Protein AF-A0A9P8F525-F1 (afdb_monomer)

Secondary structure (DSSP, 8-state):
-----------------------TT-EEEEEEEEE-S---EEEEEEEEE-SSSTT-EEEEEEEEEE---EEEEEEEEEETTEEEEEEPPHHHHHHHHTS-SS------S---------S--SB---EEEEEES-SSSS----B--HHHHHHHHHHHHHHHHHHHBTT--EEEE-

Mean predicted aligned error: 14.47 Å

Radius of gyration: 26.01 Å; Cα contacts (8 Å, |Δi|>4): 258; chains: 1; bounding box: 67×65×63 Å

Foldseek 3Di:
DDDDDDDDDDDDPPPPDPPPPFDPPKDKDKDKDWDQDWDKDKDWDWDADQPPHGSPDTWIKIKIKTRWIFTFMKMWICGPQKTKIATEFPVVRCVVVVPDPPDDPPPDDDDDPDDPPPDRQRTDDMFMWMWIDDPPDPDDTDTCPPVVRVVVVVVVSVCRCVAHYPVHIDIDRD

Organism: Aureobasidium melanogenum (NCBI:txid46634)

InterPro domains:
  IPR027532 Mitochondrial distribution and morphology protein 12 [PF26544] (8-170)
  IPR027532 Mitochondrial distribution and morphology protein 12 [PTHR28204] (10-174)
  IPR031468 Synaptotagmin-like mitochondrial-lipid-binding domain [PS51847] (1-174)

Nearest PDB structures (foldseek):
  5yk7-assembly1_B  TM=7.274E-01  e=2.287E-07  Saccharomyces cerevisiae S288C
  5vkz-assembly2_B  TM=6.384E-01  e=4.807E-08  Saccharomyces cerevisiae
  5yk7-assembly1_D  TM=7.206E-01  e=5.898E-07  Saccharomyces cerevisiae S288C
  5gyk-assembly3_F  TM=6.455E-01  e=1.172E-07  Saccharomyces cerevisiae S288C
  5gyd-assembly2_C  TM=6.544E-01  e=2.287E-07  Saccharomyces cerevisiae S288C

pLDDT: mean 72.96, std 19.68, range [35.41, 95.0]

Solvent-accessible surface area (backbone atoms only — not comparable to full-atom values): 10789 Å² total; per-residue (Å²): 133,80,89,82,82,91,81,85,86,78,90,72,85,75,77,75,70,80,79,69,79,79,55,96,80,50,45,75,46,79,48,79,47,76,44,84,57,83,56,70,48,78,47,80,49,67,50,67,39,71,64,99,44,82,67,56,43,72,43,55,32,39,36,43,38,30,59,45,24,35,53,46,35,35,40,42,34,37,46,96,66,29,40,36,38,28,29,47,40,59,71,58,36,41,68,74,66,57,69,73,79,70,71,90,72,85,77,81,76,83,92,74,101,73,75,78,82,75,64,74,52,52,63,74,41,75,44,61,47,40,46,31,62,70,90,79,79,86,61,81,62,55,65,62,54,59,70,58,37,51,49,50,51,54,48,53,57,47,47,49,46,65,50,37,23,58,95,31,56,46,75,44,86,108

Structure (mmCIF, N/CA/C/O backbone):
data_AF-A0A9P8F525-F1
#
_entry.id   AF-A0A9P8F525-F1
#
loop_
_atom_site.group_PDB
_atom_site.id
_atom_site.type_symbol
_atom_site.label_atom_id
_atom_site.label_alt_id
_atom_site.label_comp_id
_atom_site.label_asym_id
_atom_site.label_entity_id
_atom_site.label_seq_id
_atom_site.pdbx_PDB_ins_code
_atom_site.Cartn_x
_atom_site.Cartn_y
_atom_site.Cartn_z
_atom_site.occupancy
_atom_site.B_iso_or_equiv
_atom_site.auth_seq_id
_atom_site.auth_comp_id
_atom_site.auth_asym_id
_atom_site.auth_atom_id
_atom_site.pdbx_PDB_model_num
ATOM 1 N N . SER A 1 1 ? 47.633 54.218 -15.642 1.00 39.34 1 SER A N 1
ATOM 2 C CA . SER A 1 1 ? 46.731 53.318 -16.374 1.00 39.34 1 SER A CA 1
ATOM 3 C C . SER A 1 1 ? 46.869 51.912 -15.832 1.00 39.34 1 SER A C 1
ATOM 5 O O . SER A 1 1 ? 47.982 51.417 -15.855 1.00 39.34 1 SER A O 1
ATOM 7 N N . LEU A 1 2 ? 45.756 51.395 -15.288 1.00 38.62 2 LEU A N 1
ATOM 8 C CA . LEU A 1 2 ? 45.288 49.996 -15.198 1.00 38.62 2 LEU A CA 1
ATOM 9 C C . LEU A 1 2 ? 46.317 48.883 -14.890 1.00 38.62 2 LEU A C 1
ATOM 11 O O . L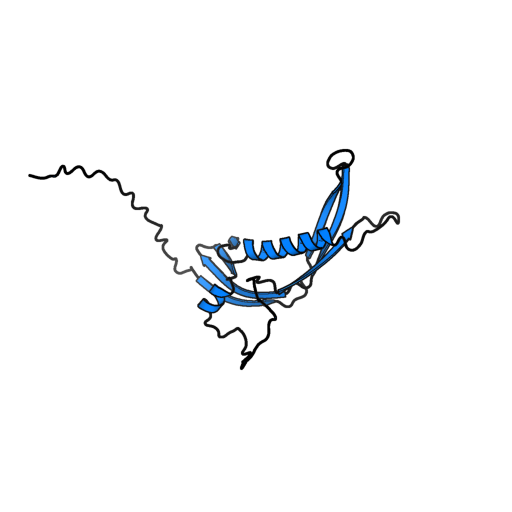EU A 1 2 ? 47.261 48.710 -15.644 1.00 38.62 2 LEU A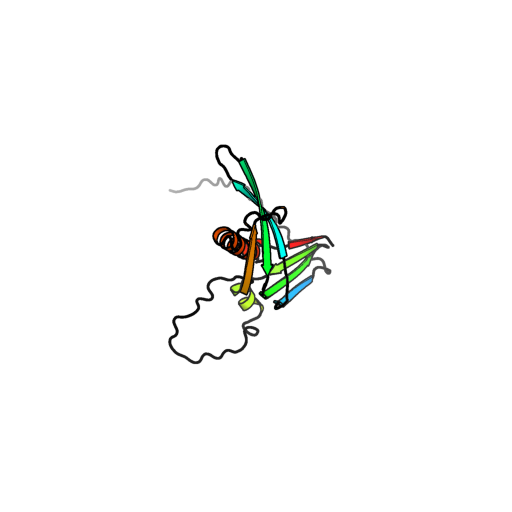 O 1
ATOM 15 N N . HIS A 1 3 ? 46.164 48.188 -13.745 1.00 35.41 3 HIS A N 1
ATOM 16 C CA . HIS A 1 3 ? 45.607 46.809 -13.613 1.00 35.41 3 HIS A CA 1
ATOM 17 C C . HIS A 1 3 ? 46.543 45.733 -14.222 1.00 35.41 3 HIS A C 1
ATOM 19 O O . HIS A 1 3 ? 46.998 45.902 -15.337 1.00 35.41 3 HIS A O 1
ATOM 25 N N . HIS A 1 4 ? 46.888 44.596 -13.619 1.00 40.81 4 HIS A N 1
ATOM 26 C CA . HIS A 1 4 ? 46.211 43.726 -12.660 1.00 40.81 4 HIS A CA 1
ATOM 27 C C . HIS A 1 4 ? 47.271 42.910 -11.894 1.00 40.81 4 HIS A C 1
ATOM 29 O O . HIS A 1 4 ? 48.381 42.694 -12.375 1.00 40.81 4 HIS A O 1
ATOM 35 N N . VAL A 1 5 ? 46.891 42.477 -10.698 1.00 41.09 5 VAL A N 1
ATOM 36 C CA . VAL A 1 5 ? 47.591 41.515 -9.849 1.00 41.09 5 VAL A CA 1
ATOM 37 C C . VAL A 1 5 ? 47.043 40.140 -10.224 1.00 41.09 5 VAL A C 1
ATOM 39 O O . VAL A 1 5 ? 45.843 39.940 -10.067 1.00 41.09 5 VAL A O 1
ATOM 42 N N . ASP A 1 6 ? 47.872 39.209 -10.691 1.00 36.38 6 ASP A N 1
ATOM 43 C CA . ASP A 1 6 ? 47.461 37.806 -10.813 1.00 36.38 6 ASP A CA 1
ATOM 44 C C . ASP A 1 6 ? 47.833 37.068 -9.526 1.00 36.38 6 ASP A C 1
ATOM 46 O O . ASP A 1 6 ? 48.959 36.616 -9.311 1.00 36.38 6 ASP A O 1
ATOM 50 N N . HIS A 1 7 ? 46.849 37.016 -8.635 1.00 41.62 7 HIS A N 1
ATOM 51 C CA . HIS A 1 7 ? 46.745 36.039 -7.568 1.00 41.62 7 HIS A CA 1
ATOM 52 C C . HIS A 1 7 ? 45.537 35.178 -7.927 1.00 41.62 7 HIS A C 1
ATOM 54 O O . HIS A 1 7 ? 44.413 35.652 -7.799 1.00 41.62 7 HIS A O 1
ATOM 60 N N . ASP A 1 8 ? 45.759 33.941 -8.366 1.00 37.38 8 ASP A N 1
ATOM 61 C CA . ASP A 1 8 ? 44.681 32.959 -8.443 1.00 37.38 8 ASP A CA 1
ATOM 62 C C . ASP A 1 8 ? 45.038 31.754 -7.576 1.00 37.38 8 ASP A C 1
ATOM 64 O O . ASP A 1 8 ? 45.847 30.887 -7.913 1.00 37.38 8 ASP A O 1
ATOM 68 N N . SER A 1 9 ? 44.462 31.793 -6.381 1.00 40.78 9 SER A N 1
ATO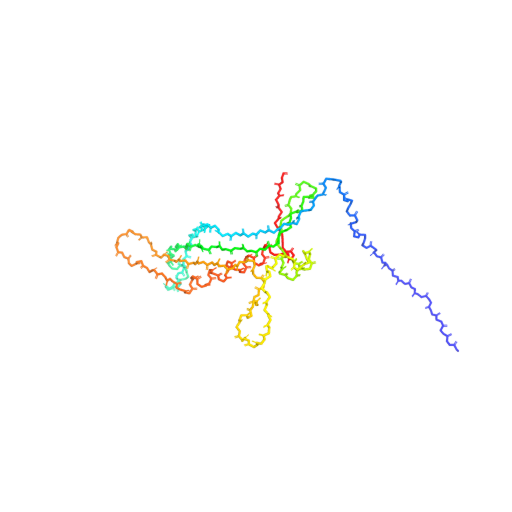M 69 C CA . SER A 1 9 ? 44.222 30.640 -5.539 1.00 40.78 9 SER A CA 1
ATOM 70 C C . SER A 1 9 ? 42.872 30.073 -5.959 1.00 40.78 9 SER A C 1
ATOM 72 O O . SER A 1 9 ? 41.882 30.762 -5.743 1.00 40.78 9 SER A O 1
ATOM 74 N N . ASN A 1 10 ? 42.782 28.818 -6.405 1.00 36.56 10 ASN A N 1
ATOM 75 C CA . ASN A 1 10 ? 41.746 27.958 -5.835 1.00 36.56 10 ASN A CA 1
ATOM 76 C C . ASN A 1 10 ? 41.947 26.469 -6.102 1.00 36.56 10 ASN A C 1
ATOM 78 O O . ASN A 1 10 ? 42.031 26.003 -7.237 1.00 36.56 10 ASN A O 1
ATOM 82 N N . ALA A 1 11 ? 41.913 25.723 -5.004 1.00 44.94 11 ALA A N 1
ATOM 83 C CA . ALA A 1 11 ? 41.615 24.311 -4.995 1.00 44.94 11 ALA A CA 1
ATOM 84 C C . ALA A 1 11 ? 40.224 24.082 -5.598 1.00 44.94 11 ALA A C 1
ATOM 86 O O . ALA A 1 11 ? 39.232 24.652 -5.150 1.00 44.94 11 ALA A O 1
ATOM 87 N N . SER A 1 12 ? 40.141 23.193 -6.577 1.00 37.47 12 SER A N 1
ATOM 88 C CA . SER A 1 12 ? 38.891 22.537 -6.937 1.00 37.47 12 SER A CA 1
ATOM 89 C C . SER A 1 12 ? 39.120 21.039 -6.807 1.00 37.47 12 SER A C 1
ATOM 91 O O . SER A 1 12 ? 39.656 20.372 -7.687 1.00 37.47 12 SER A O 1
ATOM 93 N N . HIS A 1 13 ? 38.742 20.529 -5.633 1.00 37.47 13 HIS A N 1
ATOM 94 C CA . HIS A 1 13 ? 38.368 19.137 -5.445 1.00 37.47 13 HIS A CA 1
ATOM 95 C C . HIS A 1 13 ? 37.324 18.798 -6.514 1.00 37.47 13 HIS A C 1
ATOM 97 O O . HIS A 1 13 ? 36.143 19.105 -6.361 1.00 37.47 13 HIS A O 1
ATOM 103 N N . HIS A 1 14 ? 37.759 18.176 -7.605 1.00 39.28 14 HIS A N 1
ATOM 104 C CA . HIS A 1 14 ? 36.856 17.406 -8.436 1.00 39.28 14 HIS A CA 1
ATOM 105 C C . HIS A 1 14 ? 36.401 16.223 -7.587 1.00 39.28 14 HIS A C 1
ATOM 107 O O . HIS A 1 14 ? 37.133 15.253 -7.398 1.00 39.28 14 HIS A O 1
ATOM 113 N N . GLY A 1 15 ? 35.200 16.346 -7.021 1.00 37.53 15 GLY A N 1
ATOM 114 C CA . GLY A 1 15 ? 34.420 15.194 -6.611 1.00 37.53 15 GLY A CA 1
ATOM 115 C C . GLY A 1 15 ? 34.212 14.341 -7.852 1.00 37.53 15 GLY A C 1
ATOM 116 O O . GLY A 1 15 ? 33.336 14.630 -8.663 1.00 37.53 15 GLY A O 1
ATOM 117 N N . ALA A 1 16 ? 35.076 13.344 -8.024 1.00 38.44 16 ALA A N 1
ATOM 118 C CA . ALA A 1 16 ? 34.799 12.199 -8.860 1.00 38.44 16 ALA A CA 1
ATOM 119 C C . ALA A 1 16 ? 33.553 11.551 -8.255 1.00 38.44 16 ALA A C 1
ATOM 121 O O . ALA A 1 16 ? 33.634 10.838 -7.256 1.00 38.44 16 ALA A O 1
ATOM 122 N N . GLY A 1 17 ? 32.385 11.908 -8.790 1.00 41.72 17 GLY A N 1
ATOM 123 C CA . GLY A 1 17 ? 31.217 11.064 -8.639 1.00 41.72 17 GLY A CA 1
ATOM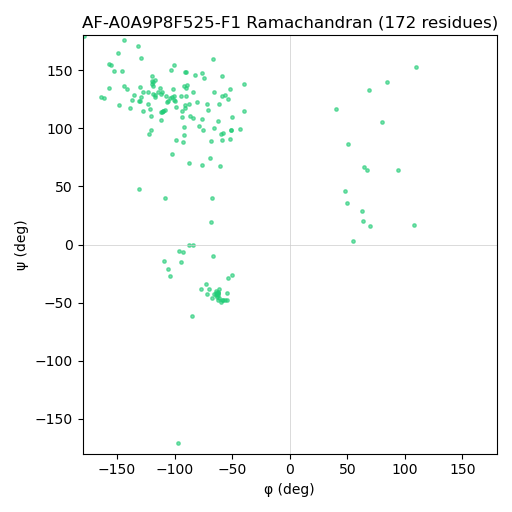 124 C C . GLY A 1 17 ? 31.631 9.692 -9.140 1.00 41.72 17 GLY A C 1
ATOM 125 O O . GLY A 1 17 ? 32.191 9.598 -10.230 1.00 41.72 17 GLY A O 1
ATOM 126 N N . ASP A 1 18 ? 31.447 8.678 -8.300 1.00 44.50 18 ASP A N 1
ATOM 127 C CA . ASP A 1 18 ? 31.579 7.274 -8.661 1.00 44.50 18 ASP A CA 1
ATOM 128 C C . ASP A 1 18 ? 30.902 7.050 -10.022 1.00 44.50 18 ASP A C 1
ATOM 130 O O . ASP A 1 18 ? 29.680 6.911 -10.117 1.00 44.50 18 ASP A O 1
ATOM 134 N N . GLU A 1 19 ? 31.691 7.004 -11.095 1.00 52.12 19 GLU A N 1
ATOM 135 C CA . GLU A 1 19 ? 31.318 6.316 -12.325 1.00 52.12 19 GLU A CA 1
ATOM 136 C C . GLU A 1 19 ? 31.336 4.830 -11.978 1.00 52.12 19 GLU A C 1
ATOM 138 O O . GLU A 1 19 ? 32.280 4.090 -12.245 1.00 52.12 19 GLU A O 1
ATOM 143 N N . GLN A 1 20 ? 30.302 4.433 -11.242 1.00 59.75 20 GLN A N 1
ATOM 144 C CA . GLN A 1 20 ? 30.116 3.102 -10.719 1.00 59.75 20 GLN A CA 1
ATOM 145 C C . GLN A 1 20 ? 30.007 2.156 -11.913 1.00 59.75 20 GLN A C 1
ATOM 147 O O . GLN A 1 20 ? 28.998 2.166 -12.619 1.00 59.75 20 GLN A O 1
ATOM 152 N N . GLU A 1 21 ? 31.067 1.379 -12.157 1.00 61.22 21 GLU A N 1
ATOM 153 C CA . GLU A 1 21 ? 31.132 0.398 -13.241 1.00 61.22 21 GLU A CA 1
ATOM 154 C C . GLU A 1 21 ? 29.877 -0.482 -13.196 1.00 61.22 21 GLU A C 1
ATOM 156 O O . GLU A 1 21 ? 29.674 -1.259 -12.258 1.00 61.22 21 GLU A O 1
ATOM 161 N N . ARG A 1 22 ? 29.000 -0.302 -14.192 1.00 65.69 22 ARG A N 1
ATOM 162 C CA . ARG A 1 22 ? 27.800 -1.121 -14.374 1.00 65.69 22 ARG A CA 1
ATOM 163 C C . ARG A 1 22 ? 28.255 -2.550 -14.598 1.00 65.69 22 ARG A C 1
ATOM 165 O O . ARG A 1 22 ? 29.013 -2.819 -15.533 1.00 65.69 22 ARG A O 1
ATOM 172 N N . SER A 1 23 ? 27.814 -3.454 -13.736 1.00 77.06 23 SER A N 1
ATOM 173 C CA . SER A 1 23 ? 28.138 -4.860 -13.907 1.00 77.06 23 SER A CA 1
ATOM 174 C C . SER A 1 23 ? 27.259 -5.438 -15.029 1.00 77.06 23 SER A C 1
ATOM 176 O O . SER A 1 23 ? 26.120 -5.005 -15.205 1.00 77.06 23 SER A O 1
ATOM 178 N N . PRO A 1 24 ? 27.742 -6.416 -15.814 1.00 77.44 24 PRO A N 1
ATOM 179 C CA . PRO A 1 24 ? 26.931 -7.046 -16.859 1.00 77.44 24 PRO A CA 1
ATOM 180 C C . PRO A 1 24 ? 25.747 -7.859 -16.302 1.00 77.44 24 PRO A C 1
ATOM 182 O O . PRO A 1 24 ? 24.899 -8.298 -17.073 1.00 77.44 24 PRO A O 1
ATOM 185 N N . GLU A 1 25 ? 25.700 -8.079 -14.985 1.00 82.88 25 GLU A N 1
ATOM 186 C CA . GLU A 1 25 ? 24.597 -8.732 -14.272 1.00 82.88 25 GLU A CA 1
ATOM 187 C C . GLU A 1 25 ? 23.556 -7.736 -13.728 1.00 82.88 25 GLU A C 1
ATOM 189 O O . GLU A 1 25 ? 22.507 -8.169 -13.246 1.00 82.88 25 GLU A O 1
ATOM 194 N N . ASP A 1 26 ? 23.805 -6.422 -13.827 1.00 91.12 26 ASP A N 1
ATOM 195 C CA . ASP A 1 26 ? 22.851 -5.403 -13.390 1.00 91.12 26 ASP A CA 1
ATOM 196 C C . ASP A 1 26 ? 21.655 -5.353 -14.361 1.00 91.12 26 ASP A C 1
ATOM 198 O O . ASP A 1 26 ? 21.806 -5.088 -15.557 1.00 91.12 26 ASP A O 1
ATOM 202 N N . VAL A 1 27 ? 20.445 -5.588 -13.848 1.00 93.00 27 VAL A N 1
ATOM 203 C CA . VAL A 1 27 ? 19.205 -5.618 -14.641 1.00 93.00 27 VAL A CA 1
ATOM 204 C C . VAL A 1 27 ? 18.155 -4.735 -13.988 1.00 93.00 27 VAL A C 1
ATOM 206 O O . VAL A 1 27 ? 17.927 -4.824 -12.787 1.00 93.00 27 VAL A O 1
ATOM 209 N N . GLN A 1 28 ? 17.464 -3.924 -14.787 1.00 93.56 28 GLN A N 1
ATOM 210 C CA . GLN A 1 28 ? 16.309 -3.149 -14.347 1.00 93.56 28 GLN A CA 1
ATOM 211 C C . GLN A 1 28 ? 15.067 -3.568 -15.131 1.00 93.56 28 GLN A C 1
ATOM 213 O O . GLN A 1 28 ? 15.079 -3.604 -16.360 1.00 93.56 28 GLN A O 1
ATOM 218 N N . MET A 1 29 ? 13.992 -3.869 -14.409 1.00 93.50 29 MET A N 1
ATOM 219 C CA . MET A 1 29 ? 12.689 -4.223 -14.958 1.00 93.50 29 MET A CA 1
ATOM 220 C C . MET A 1 29 ? 11.685 -3.128 -14.625 1.00 93.50 29 MET A C 1
ATOM 222 O O . MET A 1 29 ? 11.626 -2.666 -13.488 1.00 93.50 29 MET A O 1
ATOM 226 N N . VAL A 1 30 ? 10.891 -2.745 -15.620 1.00 92.88 30 VAL A N 1
ATOM 227 C CA . VAL A 1 30 ? 9.741 -1.849 -15.474 1.00 92.88 30 VAL A CA 1
ATOM 228 C C . VAL A 1 30 ? 8.499 -2.686 -15.726 1.00 92.88 30 VAL A C 1
ATOM 230 O O . VAL A 1 30 ? 8.444 -3.417 -16.717 1.00 92.88 30 VAL A O 1
ATOM 233 N N . PHE A 1 31 ? 7.521 -2.616 -14.833 1.00 91.12 31 PHE A N 1
ATOM 234 C CA . PHE A 1 31 ? 6.307 -3.418 -14.931 1.00 91.12 31 PHE A CA 1
ATOM 235 C C . PHE A 1 31 ? 5.107 -2.647 -14.395 1.00 91.12 31 PHE A C 1
ATOM 237 O O . PHE A 1 31 ? 5.217 -1.830 -13.486 1.00 91.12 31 PHE A O 1
ATOM 244 N N . HIS A 1 32 ? 3.944 -2.925 -14.966 1.00 90.94 32 HIS A N 1
ATOM 245 C CA . HIS A 1 32 ? 2.664 -2.441 -14.469 1.00 90.94 32 HIS A CA 1
ATOM 246 C C . HIS A 1 32 ? 2.078 -3.475 -13.505 1.00 90.94 32 HIS A C 1
ATOM 248 O O . HIS A 1 32 ? 2.143 -4.677 -13.775 1.00 90.94 32 HIS A O 1
ATOM 254 N N . VAL A 1 33 ? 1.547 -3.022 -12.372 1.00 88.81 33 VAL A N 1
ATOM 255 C CA . VAL A 1 33 ? 0.887 -3.879 -11.388 1.00 88.81 33 VAL A CA 1
ATOM 256 C C . VAL A 1 33 ? -0.453 -3.267 -11.021 1.00 88.81 33 VAL A C 1
ATOM 258 O O . VAL A 1 33 ? -0.514 -2.150 -10.522 1.00 88.81 33 VAL A O 1
ATOM 261 N N . ALA A 1 34 ? -1.505 -4.055 -11.204 1.00 88.81 34 ALA A N 1
ATOM 262 C CA . ALA A 1 34 ? -2.830 -3.778 -10.680 1.00 88.81 34 ALA A CA 1
ATOM 263 C C . ALA A 1 34 ? -3.211 -4.884 -9.690 1.00 88.81 34 ALA A C 1
ATOM 265 O O . ALA A 1 34 ? -3.137 -6.080 -9.988 1.00 88.81 34 ALA A O 1
ATOM 266 N N . TYR A 1 35 ? -3.601 -4.482 -8.491 1.00 88.81 35 TYR A N 1
ATOM 267 C CA . TYR A 1 35 ? -3.951 -5.335 -7.374 1.00 88.81 35 TYR A CA 1
ATOM 268 C C . TYR A 1 35 ? -5.389 -5.060 -6.931 1.00 88.81 35 TYR A C 1
ATOM 270 O O . TYR A 1 35 ? -5.715 -3.990 -6.423 1.00 88.81 35 TYR A O 1
ATOM 278 N N . CYS A 1 36 ? -6.234 -6.081 -7.067 1.00 86.75 36 CYS A N 1
ATOM 279 C CA . CYS A 1 36 ? -7.629 -6.086 -6.623 1.00 86.75 36 CYS A CA 1
ATOM 280 C C . CYS A 1 36 ? -7.918 -7.358 -5.801 1.00 86.75 36 CYS A C 1
ATOM 282 O O . CYS A 1 36 ? -8.840 -8.123 -6.082 1.00 86.75 36 CYS A O 1
ATOM 284 N N . GLY A 1 37 ? -7.036 -7.659 -4.845 1.00 86.81 37 GLY A N 1
ATOM 285 C CA . GLY A 1 37 ? -7.147 -8.845 -3.993 1.00 86.81 37 GLY A CA 1
ATOM 286 C C . GLY A 1 37 ? -7.797 -8.564 -2.635 1.00 86.81 37 GLY A C 1
ATOM 287 O O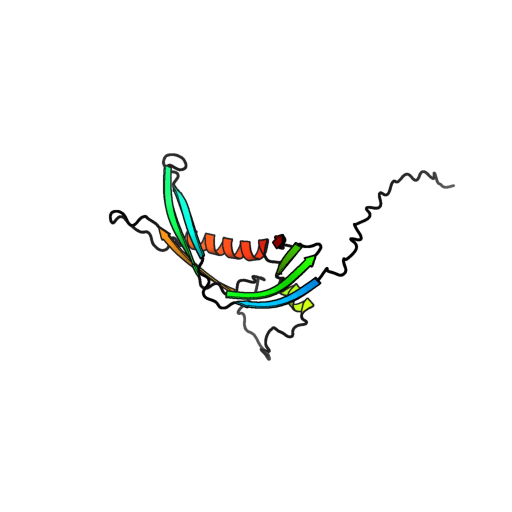 . GLY A 1 37 ? -8.296 -7.475 -2.365 1.00 86.81 37 GLY A O 1
ATOM 288 N N . ASP A 1 38 ? -7.766 -9.553 -1.738 1.00 88.31 38 ASP A N 1
ATOM 289 C CA . ASP A 1 38 ? -8.415 -9.498 -0.422 1.00 88.31 38 ASP A CA 1
ATOM 290 C C . ASP A 1 38 ? -7.419 -9.380 0.745 1.00 88.31 38 ASP A C 1
ATOM 292 O O . ASP A 1 38 ? -7.615 -9.969 1.812 1.00 88.31 38 ASP A O 1
ATOM 296 N N . VAL A 1 39 ? -6.361 -8.579 0.563 1.00 87.19 39 VAL A N 1
ATOM 297 C CA . VAL A 1 39 ? -5.363 -8.327 1.619 1.00 87.19 39 VAL A CA 1
ATOM 298 C C . VAL A 1 39 ? -6.067 -7.790 2.863 1.00 87.19 39 VAL A C 1
ATOM 300 O O . VAL A 1 39 ? -6.855 -6.841 2.814 1.00 87.19 39 VAL A O 1
ATOM 303 N N . LYS A 1 40 ? -5.766 -8.433 3.991 1.00 89.56 40 LYS A N 1
ATOM 304 C CA . LYS A 1 40 ? -6.289 -8.110 5.317 1.00 89.56 40 LYS A CA 1
ATOM 305 C C . LYS A 1 40 ? -5.110 -7.954 6.261 1.00 89.56 40 LYS A C 1
ATOM 307 O O . LYS A 1 40 ? -4.408 -8.925 6.539 1.00 89.56 40 LYS A O 1
ATOM 312 N N . LEU A 1 41 ? -4.910 -6.745 6.769 1.00 88.12 41 LEU A N 1
ATOM 313 C CA . LEU A 1 41 ? -3.902 -6.441 7.777 1.00 88.12 41 LEU A CA 1
ATOM 314 C C . LEU A 1 41 ? -4.601 -6.195 9.114 1.00 88.12 41 LEU A C 1
ATOM 316 O O . LEU A 1 41 ? -5.526 -5.394 9.208 1.00 88.12 41 LEU A O 1
ATOM 320 N N . ARG A 1 42 ? -4.158 -6.890 10.159 1.00 89.56 42 ARG A N 1
ATOM 321 C CA . ARG A 1 42 ? -4.662 -6.722 11.524 1.00 89.56 42 ARG A CA 1
ATOM 322 C C . ARG A 1 42 ? -3.578 -6.065 12.368 1.00 89.56 42 ARG A C 1
ATOM 324 O O . ARG A 1 42 ? -2.536 -6.674 12.594 1.00 89.56 42 ARG A O 1
ATOM 331 N N . LEU A 1 43 ? -3.833 -4.852 12.839 1.00 86.50 43 LEU A N 1
ATOM 332 C CA . LEU A 1 43 ? -2.943 -4.092 13.708 1.00 86.50 43 LEU A CA 1
ATOM 333 C C . LEU A 1 43 ? -3.503 -4.101 15.133 1.00 86.50 43 LEU A C 1
ATOM 335 O O . LEU A 1 43 ? -4.637 -3.696 15.368 1.00 86.50 43 LEU A O 1
ATOM 339 N N . THR A 1 44 ? -2.702 -4.557 16.088 1.00 87.50 44 THR A N 1
ATOM 340 C CA . THR A 1 44 ? -3.019 -4.448 17.516 1.00 87.50 44 THR A CA 1
ATOM 341 C C . THR A 1 44 ? -2.226 -3.278 18.082 1.00 87.50 44 THR A C 1
ATOM 343 O O . THR A 1 44 ? -1.005 -3.243 17.950 1.00 87.50 44 THR A O 1
ATOM 346 N N . ALA A 1 45 ? -2.917 -2.325 18.692 1.00 84.44 45 ALA A N 1
ATOM 347 C CA . ALA A 1 45 ? -2.357 -1.128 19.301 1.00 84.44 45 ALA A CA 1
ATOM 348 C C . ALA A 1 45 ? -2.942 -0.932 20.706 1.00 84.44 45 ALA A C 1
ATOM 350 O O . ALA A 1 45 ? -3.890 -1.609 21.102 1.00 84.44 45 ALA A O 1
ATOM 351 N N . GLU A 1 46 ? -2.397 0.009 21.463 1.00 82.62 46 GLU A N 1
ATOM 352 C CA . GLU A 1 46 ? -2.891 0.360 22.791 1.00 82.62 46 GLU A CA 1
ATOM 353 C C . GLU A 1 46 ? -3.088 1.875 22.864 1.00 82.62 46 GLU A C 1
ATOM 355 O O . GLU A 1 46 ? -2.194 2.645 22.517 1.00 82.62 46 GLU A O 1
ATOM 360 N N . ILE A 1 47 ? -4.281 2.310 23.269 1.00 77.62 47 ILE A N 1
ATOM 361 C CA . ILE A 1 47 ? -4.592 3.723 23.493 1.00 77.62 47 ILE A CA 1
ATOM 362 C C . ILE A 1 47 ? -4.292 4.042 24.956 1.00 77.62 47 ILE A C 1
ATOM 364 O O . ILE A 1 47 ? -4.953 3.505 25.842 1.00 77.62 47 ILE A O 1
ATOM 368 N N . SER A 1 48 ? -3.349 4.943 25.219 1.00 80.44 48 SER A N 1
ATOM 369 C CA . SER A 1 48 ? -3.074 5.447 26.567 1.00 80.44 48 SER A CA 1
ATOM 370 C C . SER A 1 48 ? -4.016 6.599 26.941 1.00 80.44 48 SER A C 1
ATOM 372 O O . SER A 1 48 ? -4.187 7.551 26.178 1.00 80.44 48 SER A O 1
ATOM 374 N N . LEU A 1 49 ? -4.620 6.526 28.127 1.00 78.00 49 LEU A N 1
ATOM 375 C CA . LEU A 1 49 ? -5.407 7.593 28.744 1.00 78.00 49 LEU A CA 1
ATOM 376 C C . LEU A 1 49 ? -4.595 8.263 29.857 1.00 78.00 49 LEU A C 1
ATOM 378 O O . LEU A 1 49 ? -4.182 7.606 30.814 1.00 78.00 49 LEU A O 1
ATOM 382 N N . ASP A 1 50 ? -4.463 9.583 29.771 1.00 81.50 50 ASP A N 1
ATOM 383 C CA . ASP A 1 50 ? -3.712 10.395 30.727 1.00 81.50 50 ASP A CA 1
ATOM 384 C C . ASP A 1 50 ? -4.669 11.110 31.690 1.00 81.50 50 ASP A C 1
ATOM 386 O O . ASP A 1 50 ? -4.982 12.288 31.523 1.00 81.50 50 ASP A O 1
ATOM 390 N N . TYR A 1 51 ? -5.194 10.397 32.689 1.00 69.81 51 TYR A N 1
ATOM 391 C CA . TYR A 1 51 ? -5.903 11.035 33.804 1.00 69.81 51 TYR A CA 1
ATOM 392 C C . TYR A 1 51 ? -6.008 10.106 35.019 1.00 69.81 51 TYR A C 1
ATOM 394 O O . TYR A 1 51 ? -6.568 9.025 34.866 1.00 69.81 51 TYR A O 1
ATOM 402 N N . PRO A 1 52 ? -5.579 10.512 36.232 1.00 69.12 52 PRO A N 1
ATOM 403 C CA . PRO A 1 52 ? -5.003 11.811 36.614 1.00 69.12 52 PRO A CA 1
ATOM 404 C C . PRO A 1 52 ? -3.473 11.921 36.432 1.00 69.12 52 PRO A C 1
ATOM 406 O O . PRO A 1 52 ? -2.901 12.964 36.736 1.00 69.12 52 PRO A O 1
ATOM 409 N N . MET A 1 53 ? -2.804 10.868 35.958 1.00 81.75 53 MET A N 1
ATOM 410 C CA . MET A 1 53 ? -1.357 10.819 35.688 1.00 81.75 53 MET A CA 1
ATOM 411 C C . MET A 1 53 ? -1.089 10.298 34.260 1.00 81.75 53 MET A C 1
ATOM 413 O O . MET A 1 53 ? -1.989 9.685 33.685 1.00 81.75 53 MET 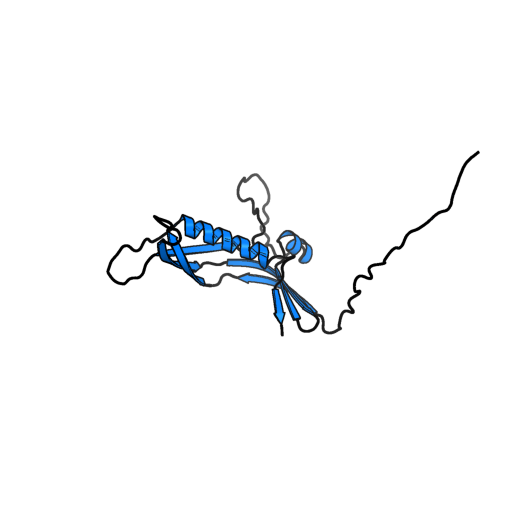A O 1
ATOM 417 N N . PRO A 1 54 ? 0.095 10.536 33.663 1.00 78.56 54 PRO A N 1
ATOM 418 C CA . PRO A 1 54 ? 0.427 10.017 32.332 1.00 78.56 54 PRO A CA 1
ATOM 419 C C . PRO A 1 54 ? 0.359 8.487 32.269 1.00 78.56 54 PRO A C 1
ATOM 421 O O . PRO A 1 54 ? 0.715 7.815 33.241 1.00 78.56 54 PRO A O 1
ATOM 424 N N . SER A 1 55 ? -0.075 7.949 31.128 1.00 77.19 55 SER A N 1
ATOM 425 C CA . SER A 1 55 ? -0.262 6.518 30.860 1.00 77.19 55 SER A CA 1
ATOM 426 C C . SER A 1 55 ? -1.061 5.791 31.946 1.00 77.19 55 SER A C 1
ATOM 428 O O . SER A 1 55 ? -0.772 4.642 32.275 1.00 77.19 55 SER A O 1
ATOM 430 N N . PHE A 1 56 ? -2.057 6.461 32.534 1.00 76.31 56 PHE A N 1
ATOM 431 C CA . PHE A 1 56 ? -2.823 5.931 33.663 1.00 76.31 56 PHE A CA 1
ATOM 432 C C . PHE A 1 56 ? -3.574 4.641 33.320 1.00 76.31 56 PHE A C 1
ATOM 434 O O . PHE A 1 56 ? -3.635 3.729 34.145 1.00 76.31 56 PHE A O 1
ATOM 441 N N . VAL A 1 57 ? -4.132 4.544 32.110 1.00 80.25 57 VAL A N 1
ATOM 442 C CA . VAL A 1 57 ? -4.722 3.296 31.614 1.00 80.25 57 VAL A CA 1
ATOM 443 C C . VAL A 1 57 ? -4.428 3.108 30.132 1.00 80.25 57 VAL A C 1
ATOM 445 O O . VAL A 1 57 ? -4.578 4.038 29.345 1.00 80.25 57 VAL A O 1
ATOM 448 N N . GLY A 1 58 ? -4.012 1.904 29.758 1.00 78.19 58 GLY A N 1
ATOM 449 C CA . GLY A 1 58 ? -3.867 1.482 28.374 1.00 78.19 58 GLY A CA 1
ATOM 450 C C . GLY A 1 58 ? -5.064 0.636 27.951 1.00 78.19 58 GLY A C 1
ATOM 451 O O . GLY A 1 58 ? -5.486 -0.279 28.660 1.00 78.19 58 GLY A O 1
ATOM 452 N N . ILE A 1 59 ? -5.683 1.002 26.835 1.00 81.94 59 ILE A N 1
ATOM 453 C CA . ILE A 1 59 ? -6.865 0.335 26.301 1.00 81.94 59 ILE A CA 1
ATOM 454 C C . ILE A 1 59 ? -6.452 -0.383 25.015 1.00 81.94 59 ILE A C 1
ATOM 456 O O . ILE A 1 59 ? -6.123 0.293 24.035 1.00 81.94 59 ILE A O 1
ATOM 460 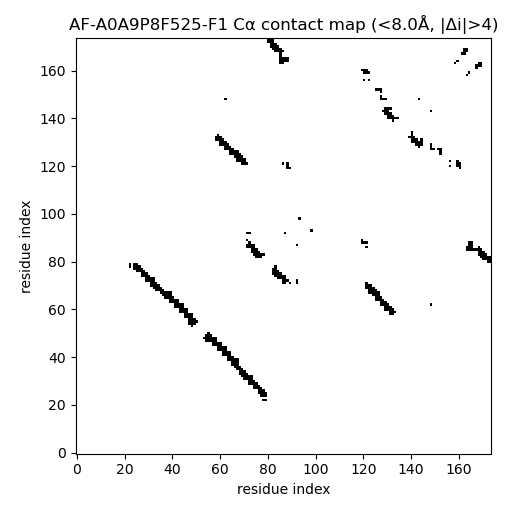N N . PRO A 1 60 ? -6.489 -1.727 24.972 1.00 81.38 60 PRO A N 1
ATOM 461 C CA . PRO A 1 60 ? -6.149 -2.461 23.766 1.00 81.38 60 PRO A CA 1
ATOM 462 C C . PRO A 1 60 ? -7.171 -2.169 22.662 1.00 81.38 60 PRO A C 1
ATOM 464 O O . PRO A 1 60 ? -8.390 -2.241 22.860 1.00 81.38 60 PRO A O 1
ATOM 467 N N . LEU A 1 61 ? -6.640 -1.848 21.491 1.00 81.50 61 LEU A N 1
ATOM 468 C CA . LEU A 1 61 ? -7.352 -1.517 20.271 1.00 81.50 61 LEU A CA 1
ATOM 469 C C . LEU A 1 61 ? -6.892 -2.470 19.171 1.00 81.50 61 LEU A C 1
ATOM 471 O O . LEU A 1 61 ? -5.698 -2.622 18.920 1.00 81.50 61 LEU A O 1
ATOM 475 N N . GLN A 1 62 ? -7.841 -3.064 18.463 1.00 86.00 62 GLN A N 1
ATOM 476 C CA . GLN A 1 62 ? -7.571 -3.821 17.254 1.00 86.00 62 GLN A CA 1
ATOM 477 C C . GLN A 1 62 ? -8.119 -3.077 16.040 1.00 86.00 62 GLN A C 1
ATOM 479 O O . GLN A 1 62 ? -9.269 -2.648 16.027 1.00 86.00 62 GLN A O 1
ATOM 484 N N . LEU A 1 63 ? -7.287 -2.938 15.017 1.00 86.25 63 LEU A N 1
ATOM 485 C CA . LEU A 1 63 ? -7.593 -2.291 13.750 1.00 86.25 63 LEU A CA 1
ATOM 486 C C . LEU A 1 63 ? -7.493 -3.334 12.638 1.00 86.25 63 LEU A C 1
ATOM 488 O O . LEU A 1 63 ? -6.483 -4.027 12.524 1.00 86.25 63 LEU A O 1
ATOM 492 N N . ASN A 1 64 ? -8.528 -3.445 11.813 1.00 89.06 64 ASN A N 1
ATOM 493 C CA . ASN A 1 64 ? -8.546 -4.298 10.632 1.00 89.06 64 ASN A CA 1
ATOM 494 C C . ASN A 1 64 ? -8.541 -3.410 9.390 1.00 89.06 64 ASN A C 1
ATOM 496 O O . ASN A 1 64 ? -9.487 -2.668 9.137 1.00 89.06 64 ASN A O 1
ATOM 500 N N . ILE A 1 65 ? -7.463 -3.491 8.623 1.00 89.00 65 ILE A N 1
ATOM 501 C CA . ILE A 1 65 ? -7.282 -2.790 7.359 1.00 89.00 65 ILE A CA 1
ATOM 502 C C . ILE A 1 65 ? -7.587 -3.783 6.238 1.00 89.00 65 ILE A C 1
ATOM 504 O O . ILE A 1 65 ? -6.999 -4.865 6.185 1.00 89.00 65 ILE A O 1
ATOM 508 N N . THR A 1 66 ? -8.534 -3.443 5.369 1.00 90.19 66 THR A N 1
ATOM 509 C CA . THR A 1 66 ? -9.044 -4.321 4.305 1.00 90.19 66 THR A CA 1
ATOM 510 C C . THR A 1 66 ? -9.370 -3.526 3.044 1.00 90.19 66 THR A C 1
ATOM 512 O O . THR A 1 66 ? -9.281 -2.300 3.041 1.00 90.19 66 THR A O 1
ATOM 515 N N . GLY A 1 67 ? -9.759 -4.221 1.969 1.00 85.81 67 GLY A N 1
ATOM 516 C CA . GLY A 1 67 ? -10.201 -3.576 0.729 1.00 85.81 67 GLY A CA 1
ATOM 517 C C . GLY A 1 67 ? -9.101 -2.751 0.070 1.00 85.81 67 GLY A C 1
ATOM 518 O O . GLY A 1 67 ? -9.408 -1.739 -0.543 1.00 85.81 67 GLY A O 1
ATOM 519 N N . LEU A 1 68 ? -7.844 -3.155 0.274 1.00 85.62 68 LEU A N 1
ATOM 520 C CA . LEU A 1 68 ? -6.689 -2.505 -0.316 1.00 85.62 68 LEU A CA 1
ATOM 521 C C . LEU A 1 68 ? -6.671 -2.797 -1.816 1.00 85.62 68 LEU A C 1
ATOM 523 O O . LEU A 1 68 ? -6.506 -3.956 -2.199 1.00 85.62 68 LEU A O 1
ATOM 527 N N . THR A 1 69 ? -6.813 -1.763 -2.639 1.00 87.19 69 THR A N 1
ATOM 528 C CA . THR A 1 69 ? -6.589 -1.841 -4.086 1.00 87.19 69 THR A CA 1
ATOM 529 C C . THR A 1 69 ? -5.481 -0.882 -4.491 1.00 87.19 69 THR A C 1
ATOM 531 O O . THR A 1 69 ? -5.290 0.174 -3.883 1.00 87.19 69 THR A O 1
ATOM 534 N N . PHE A 1 70 ? -4.694 -1.297 -5.474 1.00 87.31 70 PHE A N 1
ATOM 535 C CA . PHE A 1 70 ? -3.516 -0.570 -5.925 1.00 87.31 70 PHE A CA 1
ATOM 536 C C . PHE A 1 70 ? -3.386 -0.727 -7.439 1.00 87.31 70 PHE A C 1
ATOM 538 O O . PHE A 1 70 ? -3.524 -1.837 -7.940 1.00 87.31 70 PHE A O 1
ATOM 545 N N . ASP A 1 71 ? -3.089 0.354 -8.147 1.00 87.12 71 ASP A N 1
ATOM 546 C CA . ASP A 1 71 ? -2.742 0.337 -9.567 1.00 87.12 71 ASP A CA 1
ATOM 547 C C . ASP A 1 71 ? -1.546 1.274 -9.786 1.00 87.12 71 ASP A C 1
ATOM 549 O O . ASP A 1 71 ? -1.571 2.440 -9.385 1.00 87.12 71 ASP A O 1
ATOM 553 N N . GLY A 1 72 ? -0.456 0.763 -10.360 1.00 89.25 72 GLY A N 1
ATOM 554 C CA . GLY A 1 72 ? 0.706 1.590 -10.649 1.00 89.25 72 GLY A CA 1
ATOM 555 C C . GLY A 1 72 ? 1.859 0.879 -11.340 1.00 89.25 72 GLY A C 1
ATOM 556 O O . GLY A 1 72 ? 1.828 -0.311 -11.651 1.00 89.25 72 GLY A O 1
ATOM 557 N N . VAL A 1 73 ? 2.914 1.648 -11.601 1.00 91.94 73 VAL A N 1
ATOM 558 C CA . VAL A 1 73 ? 4.105 1.196 -12.329 1.00 91.94 73 VAL A CA 1
ATOM 559 C C . VAL A 1 73 ? 5.261 1.029 -11.362 1.00 91.94 73 VAL A C 1
ATOM 561 O O . VAL A 1 73 ? 5.635 1.973 -10.672 1.00 91.94 73 VAL A O 1
ATOM 564 N N . GLY A 1 74 ? 5.825 -0.173 -11.313 1.00 92.69 74 GLY A N 1
ATOM 565 C CA . GLY A 1 74 ? 6.966 -0.525 -10.481 1.00 92.69 74 GLY A CA 1
ATOM 566 C C . GLY A 1 74 ? 8.268 -0.618 -11.267 1.00 92.69 74 GLY A C 1
ATOM 567 O O . GLY A 1 74 ? 8.288 -0.994 -12.443 1.00 92.69 74 GLY A O 1
ATOM 568 N N . ILE A 1 75 ? 9.368 -0.315 -10.583 1.00 94.50 75 ILE A N 1
ATOM 569 C CA . ILE A 1 75 ? 10.732 -0.596 -11.016 1.00 94.50 75 ILE A CA 1
ATOM 570 C C . ILE A 1 75 ? 11.348 -1.606 -10.049 1.00 94.50 75 ILE A C 1
ATOM 572 O O . ILE A 1 75 ? 11.320 -1.419 -8.833 1.00 94.50 75 ILE A O 1
ATOM 576 N N . LEU A 1 76 ? 11.952 -2.659 -10.600 1.00 95.00 76 LEU A N 1
ATOM 577 C CA . LEU A 1 76 ? 12.800 -3.598 -9.871 1.00 95.00 76 LEU A CA 1
ATOM 578 C C . LEU A 1 76 ? 14.191 -3.589 -10.502 1.00 95.00 76 LEU A C 1
ATOM 580 O O . LEU A 1 76 ? 14.368 -4.056 -11.626 1.00 95.00 76 LEU A O 1
ATOM 584 N N . ALA A 1 77 ? 15.175 -3.058 -9.784 1.00 94.50 77 ALA A N 1
ATOM 585 C CA . ALA A 1 77 ? 16.567 -3.014 -10.207 1.00 94.50 77 ALA A CA 1
ATOM 586 C C . ALA A 1 77 ? 17.406 -3.995 -9.383 1.00 94.50 77 ALA A C 1
ATOM 588 O O . ALA A 1 77 ? 17.553 -3.840 -8.174 1.00 94.50 77 ALA A O 1
ATOM 589 N N . TYR A 1 78 ? 17.971 -5.006 -10.031 1.00 94.00 78 TYR A N 1
ATOM 590 C CA . TYR A 1 78 ? 18.946 -5.908 -9.436 1.00 94.00 78 TYR A CA 1
ATOM 591 C C . TYR A 1 78 ? 20.349 -5.385 -9.733 1.00 94.00 78 TYR A C 1
ATOM 593 O O . TYR A 1 78 ? 20.768 -5.393 -10.887 1.00 94.00 78 TYR A O 1
ATOM 601 N N . ILE A 1 79 ? 21.051 -4.892 -8.711 1.00 91.50 79 ILE A N 1
ATOM 602 C CA . ILE A 1 79 ? 22.377 -4.274 -8.840 1.00 91.50 79 ILE A CA 1
ATOM 603 C C . ILE A 1 79 ? 23.279 -4.810 -7.735 1.00 91.50 79 ILE A C 1
ATOM 605 O O . ILE A 1 79 ? 22.917 -4.761 -6.558 1.00 91.50 79 ILE A O 1
ATOM 609 N N . LYS A 1 80 ? 24.475 -5.304 -8.084 1.00 89.06 80 LYS A N 1
ATOM 610 C CA . LYS A 1 80 ? 25.472 -5.794 -7.102 1.00 89.06 80 LYS A CA 1
ATOM 611 C C . LYS A 1 80 ? 24.877 -6.748 -6.042 1.00 89.06 80 LYS A C 1
ATOM 613 O O . LYS A 1 80 ? 25.142 -6.601 -4.846 1.00 89.06 80 LYS A O 1
ATOM 618 N N . LYS A 1 81 ? 24.060 -7.718 -6.475 1.00 88.25 81 LYS A N 1
ATOM 619 C CA . LYS A 1 81 ? 23.347 -8.696 -5.619 1.00 88.25 81 LYS A CA 1
ATOM 620 C C . LYS A 1 81 ? 22.316 -8.109 -4.648 1.00 88.25 81 LYS A C 1
ATOM 622 O O . LYS A 1 81 ? 21.945 -8.747 -3.666 1.00 88.25 81 LYS A O 1
ATOM 627 N N . LYS A 1 82 ? 21.838 -6.897 -4.910 1.00 92.62 82 LYS A N 1
ATOM 628 C CA . LYS A 1 82 ? 20.753 -6.264 -4.159 1.00 92.62 82 LYS A CA 1
ATOM 629 C C . LYS A 1 82 ? 19.596 -5.999 -5.101 1.00 92.62 82 LYS A C 1
ATOM 631 O O . LYS A 1 82 ? 19.807 -5.531 -6.215 1.00 92.62 82 LYS A O 1
ATOM 636 N N . ALA A 1 83 ? 18.385 -6.298 -4.653 1.00 94.25 83 ALA A N 1
ATOM 637 C CA . ALA A 1 83 ? 17.177 -5.966 -5.391 1.00 94.25 83 ALA A CA 1
ATOM 638 C C . ALA A 1 83 ? 16.580 -4.679 -4.818 1.00 94.25 83 ALA A C 1
ATOM 640 O O . ALA A 1 83 ? 16.215 -4.630 -3.646 1.00 94.25 83 ALA A O 1
ATOM 641 N N . HIS A 1 84 ? 16.493 -3.646 -5.643 1.00 94.75 84 HIS A N 1
ATOM 642 C CA . HIS A 1 84 ? 15.890 -2.363 -5.324 1.00 94.75 84 HIS A CA 1
ATOM 643 C C . HIS A 1 84 ? 14.505 -2.288 -5.951 1.00 94.75 84 HIS A C 1
ATOM 645 O O . HIS A 1 84 ? 14.370 -2.513 -7.151 1.00 94.75 84 HIS A O 1
ATOM 651 N N . PHE A 1 85 ? 13.492 -1.982 -5.154 1.00 94.75 85 PHE A N 1
ATOM 652 C CA . PHE A 1 85 ? 12.104 -1.929 -5.592 1.00 94.75 85 PHE A CA 1
ATOM 653 C C . PHE A 1 85 ? 11.475 -0.596 -5.217 1.00 94.75 85 PHE A C 1
ATOM 655 O O . PHE A 1 85 ? 11.539 -0.184 -4.058 1.00 94.75 85 PHE A O 1
ATOM 662 N N . CYS A 1 86 ? 10.821 0.040 -6.176 1.00 93.31 86 CYS A N 1
ATOM 663 C CA . CYS A 1 86 ? 9.966 1.191 -5.935 1.00 93.31 86 CYS A CA 1
ATOM 664 C C . CYS A 1 86 ? 8.829 1.224 -6.945 1.00 93.31 86 CYS A C 1
ATOM 666 O O . CYS A 1 86 ? 8.867 0.567 -7.985 1.00 93.31 86 CYS A O 1
ATOM 668 N N . PHE A 1 87 ? 7.831 2.030 -6.641 1.00 93.12 87 PHE A N 1
ATOM 669 C CA . PHE A 1 87 ? 6.832 2.465 -7.592 1.00 93.12 87 PHE A CA 1
ATOM 670 C C . PHE A 1 87 ? 7.141 3.875 -8.078 1.00 93.12 87 PHE A C 1
ATOM 672 O O . PHE A 1 87 ? 7.791 4.666 -7.397 1.00 93.12 87 PHE A O 1
ATOM 679 N N . LEU A 1 88 ? 6.668 4.192 -9.272 1.00 91.06 88 LEU A N 1
ATOM 680 C CA . LEU A 1 88 ? 6.746 5.527 -9.839 1.00 91.06 88 LEU A CA 1
ATOM 681 C C . LEU A 1 88 ? 5.513 6.334 -9.461 1.00 91.06 88 LEU A C 1
ATOM 683 O O . LEU A 1 88 ? 4.414 5.790 -9.336 1.00 91.06 88 LEU A O 1
ATOM 687 N N . CYS A 1 89 ? 5.695 7.646 -9.327 1.00 86.50 89 CYS A N 1
ATOM 688 C CA . CYS A 1 89 ? 4.556 8.546 -9.290 1.00 86.50 89 CYS A CA 1
ATOM 689 C C . CYS A 1 89 ? 3.852 8.538 -10.658 1.00 86.50 89 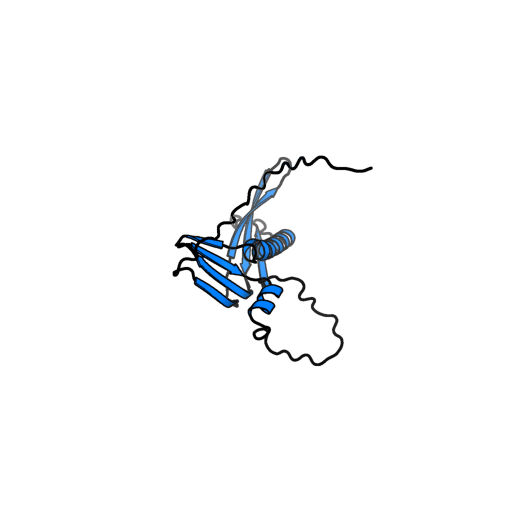CYS A C 1
ATOM 691 O O . CYS A 1 89 ? 4.440 8.158 -11.674 1.00 86.50 89 CYS A O 1
ATOM 693 N N . GLN A 1 90 ? 2.588 8.958 -10.690 1.00 81.38 90 GLN A N 1
ATOM 694 C CA . GLN A 1 90 ? 1.785 8.937 -11.914 1.00 81.38 90 GLN A CA 1
ATOM 695 C C . GLN A 1 90 ? 2.466 9.690 -13.074 1.00 81.38 90 GLN A C 1
ATOM 697 O O . GLN A 1 90 ? 2.496 9.187 -14.192 1.00 81.38 90 GLN A O 1
ATOM 702 N N . GLU A 1 91 ? 3.067 10.849 -12.799 1.00 83.44 91 GLU A N 1
ATOM 703 C CA . GLU A 1 91 ? 3.737 11.680 -13.809 1.00 83.44 91 GLU A CA 1
ATOM 704 C C . GLU A 1 91 ? 4.940 10.952 -14.442 1.00 83.44 91 GLU A C 1
ATOM 706 O O . GLU A 1 91 ? 5.088 10.913 -15.667 1.00 83.44 91 GLU A O 1
ATOM 711 N N . ASP A 1 92 ? 5.769 10.303 -13.618 1.00 86.12 92 ASP A N 1
ATOM 712 C CA . ASP A 1 92 ? 6.936 9.542 -14.077 1.00 86.12 92 ASP A CA 1
ATOM 713 C C . ASP A 1 92 ? 6.532 8.259 -14.813 1.00 86.12 92 ASP A C 1
ATOM 715 O O . ASP A 1 92 ? 7.141 7.889 -15.820 1.00 86.12 92 ASP A O 1
ATOM 719 N N . ALA A 1 93 ? 5.484 7.586 -14.335 1.00 85.44 93 ALA A N 1
ATOM 720 C CA . ALA A 1 93 ? 4.918 6.402 -14.970 1.00 85.44 93 ALA A CA 1
ATOM 721 C C . ALA A 1 93 ? 4.394 6.710 -16.383 1.00 85.44 93 ALA A C 1
ATOM 723 O O . ALA A 1 93 ? 4.697 5.981 -17.332 1.00 85.44 93 ALA A O 1
ATOM 724 N N . GLU A 1 94 ? 3.647 7.808 -16.537 1.00 83.56 94 GLU A N 1
ATOM 725 C CA . GLU A 1 94 ? 3.110 8.266 -17.824 1.00 83.56 94 GLU A CA 1
ATOM 726 C C . GLU A 1 94 ? 4.227 8.612 -18.816 1.00 83.56 94 GLU A C 1
ATOM 728 O O . GLU A 1 94 ? 4.155 8.227 -19.988 1.00 83.56 94 GLU A O 1
ATOM 733 N N . SER A 1 95 ? 5.283 9.278 -18.336 1.00 84.94 95 SER A N 1
ATOM 734 C CA . SER A 1 95 ? 6.475 9.610 -19.125 1.00 84.94 95 SER A CA 1
ATOM 735 C C . SER A 1 95 ? 7.241 8.361 -19.580 1.00 84.94 95 SER A C 1
ATOM 737 O O . SER A 1 95 ? 7.686 8.282 -20.727 1.00 84.94 95 SER A O 1
ATOM 739 N N . LEU A 1 96 ? 7.363 7.354 -18.706 1.00 81.12 96 LEU A N 1
ATOM 740 C CA . LEU A 1 96 ? 8.145 6.146 -18.973 1.00 81.12 96 LEU A CA 1
ATOM 741 C C . LEU A 1 96 ? 7.435 5.159 -19.908 1.00 81.12 96 LEU A C 1
ATOM 743 O O . LEU A 1 96 ? 8.084 4.526 -20.740 1.00 81.12 96 LEU A O 1
ATOM 747 N N . ILE A 1 97 ? 6.116 5.009 -19.765 1.00 77.06 97 ILE A N 1
ATOM 748 C CA . ILE A 1 97 ? 5.327 4.039 -20.541 1.00 77.06 97 ILE A CA 1
ATOM 749 C C . ILE A 1 97 ? 4.715 4.675 -21.799 1.00 77.06 97 ILE A C 1
ATOM 751 O O . ILE A 1 97 ? 4.310 3.966 -22.718 1.00 77.06 97 ILE A O 1
ATOM 755 N N . GLY A 1 98 ? 4.684 6.007 -21.888 1.00 66.19 98 GLY A N 1
ATOM 756 C CA . GLY A 1 98 ? 4.134 6.713 -23.039 1.00 66.19 98 GLY A CA 1
ATOM 757 C C . GLY A 1 98 ? 2.638 6.448 -23.190 1.00 66.19 98 GLY A C 1
ATOM 758 O O . GLY A 1 98 ? 2.227 5.777 -24.131 1.00 66.19 98 GLY A O 1
ATOM 759 N N . GLY A 1 99 ? 1.829 6.927 -22.238 1.00 57.69 99 GLY A N 1
ATOM 760 C CA . GLY A 1 99 ? 0.366 7.113 -22.341 1.00 57.69 99 GLY A CA 1
ATOM 761 C C . GLY A 1 99 ? -0.525 5.921 -22.745 1.00 57.69 99 GLY A C 1
ATOM 762 O O . GLY A 1 99 ? -1.726 6.103 -22.894 1.00 57.69 99 GLY A O 1
ATOM 763 N N . SER A 1 100 ? 0.019 4.718 -22.940 1.00 52.19 100 SER A N 1
ATOM 764 C CA . SER A 1 100 ? -0.678 3.631 -23.650 1.00 52.19 100 SER A CA 1
ATOM 765 C C . SER A 1 100 ? -1.395 2.627 -22.735 1.00 52.19 100 SER A C 1
ATOM 767 O O . SER A 1 100 ? -2.059 1.726 -23.239 1.00 52.19 100 SER A O 1
ATOM 769 N N . LEU A 1 101 ? -1.252 2.733 -21.405 1.00 50.00 101 LEU A N 1
ATOM 770 C CA . LEU A 1 101 ? -1.856 1.792 -20.439 1.00 50.00 101 LEU A CA 1
ATOM 771 C C . LEU A 1 101 ? -3.006 2.380 -19.618 1.00 50.00 101 LEU A C 1
ATOM 773 O O . LEU A 1 101 ? -3.773 1.626 -19.023 1.00 50.00 101 LEU A O 1
ATOM 777 N N . THR A 1 102 ? -3.175 3.702 -19.605 1.00 50.66 102 THR A N 1
ATOM 778 C CA . THR A 1 102 ? -4.415 4.300 -19.111 1.00 50.66 102 THR A CA 1
ATOM 779 C C . THR A 1 102 ? -5.456 4.085 -20.195 1.00 50.66 102 THR A C 1
ATOM 781 O O . THR A 1 102 ? -5.432 4.783 -21.207 1.00 50.66 102 THR A O 1
ATOM 784 N N . GLY A 1 103 ? -6.285 3.055 -20.019 1.00 45.53 103 GLY A N 1
ATOM 785 C CA . GLY A 1 103 ? -7.313 2.650 -20.969 1.00 45.53 103 GLY A CA 1
ATOM 786 C C . GLY A 1 103 ? -8.025 3.837 -21.614 1.00 45.53 103 GLY A C 1
ATOM 787 O O . GLY A 1 103 ? -8.344 4.831 -20.962 1.00 45.53 103 GLY A O 1
ATOM 788 N N . GLU A 1 104 ? -8.240 3.701 -22.915 1.00 40.31 104 GLU A N 1
ATOM 789 C CA . GLU A 1 104 ? -8.987 4.600 -23.779 1.00 40.31 104 GLU A CA 1
ATOM 790 C C . GLU A 1 104 ? -10.373 4.883 -23.173 1.00 40.31 104 GLU A C 1
ATOM 792 O O . GLU A 1 104 ? -11.346 4.173 -23.411 1.00 40.31 104 GLU A O 1
ATOM 797 N N . HIS A 1 105 ? -10.476 5.932 -22.364 1.00 38.91 105 HIS A N 1
ATOM 798 C CA . HIS A 1 105 ? -11.703 6.699 -22.232 1.00 38.91 105 HIS A CA 1
ATOM 799 C C . HIS A 1 105 ? -11.523 7.928 -23.116 1.00 38.91 105 HIS A C 1
ATOM 801 O O . HIS A 1 105 ? -10.984 8.956 -22.707 1.00 38.91 105 HIS A O 1
ATOM 807 N N . GLU A 1 106 ? -11.935 7.781 -24.374 1.00 41.66 106 GLU A N 1
ATOM 808 C CA . GLU A 1 106 ? -12.206 8.900 -25.266 1.00 41.66 106 GLU A CA 1
ATOM 809 C C . GLU A 1 106 ? -13.301 9.778 -24.635 1.00 41.66 106 GLU A C 1
ATOM 811 O O . GLU A 1 106 ? -14.491 9.567 -24.858 1.00 41.66 106 GLU A O 1
ATOM 816 N N . GLU A 1 107 ? -12.930 10.778 -23.834 1.00 37.53 107 GLU A N 1
ATOM 817 C CA . GLU A 1 107 ? -13.872 11.817 -23.412 1.00 37.53 107 GLU A CA 1
ATOM 818 C C . GLU A 1 107 ? -13.802 13.006 -24.365 1.00 37.53 107 GLU A C 1
ATOM 820 O O . GLU A 1 107 ? -13.076 13.991 -24.209 1.00 37.53 107 GLU A O 1
ATOM 825 N N . HIS A 1 108 ? -14.619 12.870 -25.400 1.00 40.91 108 HIS A N 1
ATOM 826 C CA . HIS A 1 108 ? -15.017 13.919 -26.311 1.00 40.91 108 HIS A CA 1
ATOM 827 C C . HIS A 1 108 ? -15.909 14.942 -25.573 1.00 40.91 108 HIS A C 1
ATOM 829 O O . HIS A 1 108 ? -17.129 14.848 -25.605 1.00 40.91 108 HIS A O 1
ATOM 835 N N . GLY A 1 109 ? -15.296 15.959 -24.963 1.00 39.09 109 GLY A N 1
ATOM 836 C CA . GLY A 1 109 ? -15.899 17.284 -24.774 1.00 39.09 109 GLY A CA 1
ATOM 837 C C . GLY A 1 109 ? -16.831 17.535 -23.571 1.00 39.09 109 GLY A C 1
ATOM 838 O O . GLY A 1 109 ? -17.767 16.800 -23.294 1.00 39.09 109 GLY A O 1
ATOM 839 N N . LEU A 1 110 ? -16.629 18.737 -23.015 1.00 43.03 110 LEU A N 1
ATOM 840 C CA . LEU A 1 110 ? -17.560 19.590 -22.260 1.00 43.03 110 LEU A CA 1
ATOM 841 C C . LEU A 1 110 ? -17.823 19.278 -20.766 1.00 43.03 110 LEU A C 1
ATOM 843 O O . LEU A 1 110 ? -18.615 18.421 -20.403 1.00 43.03 110 LEU A O 1
ATOM 847 N N . ASP A 1 111 ? -17.221 20.127 -19.925 1.00 44.34 111 ASP A N 1
ATOM 848 C CA . ASP A 1 111 ? -17.737 20.652 -18.648 1.00 44.34 111 ASP A CA 1
ATOM 849 C C . ASP A 1 111 ? -18.286 19.632 -17.625 1.00 44.34 111 ASP A C 1
ATOM 851 O O . ASP A 1 111 ? -19.485 19.382 -17.519 1.00 44.34 111 ASP A O 1
ATOM 855 N N . SER A 1 112 ? -17.398 19.084 -16.789 1.00 38.12 112 SER A N 1
ATOM 856 C CA . SER A 1 112 ? -17.769 18.422 -15.530 1.00 38.12 112 SER A CA 1
ATOM 857 C C . SER A 1 112 ? -16.781 18.804 -14.419 1.00 38.12 112 SER A C 1
ATOM 859 O O . SER A 1 112 ? -15.595 18.488 -14.523 1.00 38.12 112 SER A O 1
ATOM 861 N N . PRO A 1 113 ? -17.214 19.471 -13.330 1.00 46.25 113 PRO A N 1
ATOM 862 C CA . PRO A 1 113 ? -16.362 19.776 -12.191 1.00 46.25 113 PRO A CA 1
ATOM 863 C C . PRO A 1 113 ? -16.414 18.596 -11.214 1.00 46.25 113 PRO A C 1
ATOM 865 O O . PRO A 1 113 ? -17.021 18.683 -10.147 1.00 46.25 113 PRO A O 1
ATOM 868 N N . GLN A 1 114 ? -15.829 17.456 -11.581 1.00 44.06 114 GLN A N 1
ATOM 869 C CA . GLN A 1 114 ? -15.793 16.301 -10.688 1.00 44.06 114 GLN A CA 1
ATOM 870 C C . GLN A 1 114 ? -14.531 15.473 -10.903 1.00 44.06 114 GLN A C 1
ATOM 872 O O . GLN A 1 114 ? -14.281 14.948 -11.978 1.00 44.06 114 GLN A O 1
ATOM 877 N N . GLY A 1 115 ? -13.744 15.354 -9.835 1.00 40.28 115 GLY A N 1
ATOM 878 C CA . GLY A 1 115 ? -12.622 14.430 -9.775 1.00 40.28 115 GLY A CA 1
ATOM 879 C C . GLY A 1 115 ? -11.301 15.058 -10.174 1.00 40.28 115 GLY A C 1
ATOM 880 O O . GLY A 1 115 ? -10.640 14.612 -11.102 1.00 40.28 115 GLY A O 1
ATOM 881 N N . SER A 1 116 ? -10.843 16.035 -9.395 1.00 46.97 116 SER A N 1
ATOM 882 C CA . SER A 1 116 ? -9.410 16.144 -9.174 1.00 46.97 116 SER A CA 1
ATOM 883 C C . SER A 1 116 ? -8.891 14.766 -8.743 1.00 46.97 116 SER A C 1
ATOM 885 O O . SER A 1 116 ? -8.953 14.446 -7.558 1.00 46.97 116 SER A O 1
ATOM 887 N N . ARG A 1 117 ? -8.325 13.974 -9.663 1.00 46.19 117 ARG A N 1
ATOM 888 C CA . ARG A 1 117 ? -7.368 12.899 -9.340 1.00 46.19 117 ARG A CA 1
ATOM 889 C C . ARG A 1 117 ? -6.047 13.505 -8.813 1.00 46.19 117 ARG A C 1
ATOM 891 O O . ARG A 1 117 ? -4.959 13.083 -9.158 1.00 46.19 117 ARG A O 1
ATOM 898 N N . LYS A 1 118 ? -6.166 14.557 -7.989 1.00 45.56 118 LYS A N 1
ATOM 899 C CA . LYS A 1 118 ? -5.162 15.029 -7.035 1.00 45.56 118 LYS A CA 1
ATOM 900 C C . LYS A 1 118 ? -5.277 14.027 -5.892 1.00 45.56 118 LYS A C 1
ATOM 902 O O . LYS A 1 118 ? -6.301 14.007 -5.223 1.00 45.56 118 LYS A O 1
ATOM 907 N N . LEU A 1 119 ? -4.353 13.120 -5.670 1.00 38.22 119 LEU A N 1
ATOM 908 C CA . LEU A 1 119 ? -2.904 13.233 -5.644 1.00 38.22 119 LEU A CA 1
ATOM 909 C C . LEU A 1 119 ? -2.374 11.828 -5.964 1.00 38.22 119 LEU A C 1
ATOM 911 O O . LEU A 1 119 ? -3.099 10.874 -5.696 1.00 38.22 119 LEU A O 1
ATOM 915 N N . GLY A 1 120 ? -1.161 11.707 -6.502 1.00 49.91 120 GLY A N 1
ATOM 916 C CA . GLY A 1 120 ? -0.530 10.449 -6.917 1.00 49.91 120 GLY A CA 1
ATOM 917 C C . GLY A 1 120 ? -0.326 9.406 -5.813 1.00 49.91 120 GLY A C 1
ATOM 918 O O . GLY A 1 120 ? 0.808 9.085 -5.487 1.00 49.91 120 GLY A O 1
ATOM 919 N N . ALA A 1 121 ? -1.420 8.858 -5.294 1.00 59.44 121 ALA A N 1
ATOM 920 C CA . ALA A 1 121 ? -1.436 7.724 -4.403 1.00 59.44 121 ALA A CA 1
ATOM 921 C C . ALA A 1 121 ? -1.626 6.472 -5.249 1.00 59.44 121 ALA A C 1
ATOM 923 O O . ALA A 1 121 ? -2.682 6.265 -5.840 1.00 59.44 121 ALA A O 1
ATOM 924 N N . LEU A 1 122 ? -0.610 5.617 -5.263 1.00 73.00 122 LEU A N 1
ATOM 925 C CA . LEU A 1 122 ? -0.701 4.246 -5.778 1.00 73.00 122 LEU A CA 1
ATOM 926 C C . LEU A 1 122 ? -1.906 3.494 -5.178 1.00 73.00 122 LEU A C 1
ATOM 928 O O . LEU A 1 122 ? -2.432 2.554 -5.763 1.00 73.00 122 LEU A O 1
ATOM 932 N N . LEU A 1 123 ? -2.333 3.904 -3.983 1.00 79.50 123 LEU A N 1
ATOM 933 C CA . LEU A 1 123 ? -3.425 3.317 -3.226 1.00 79.50 123 LEU A CA 1
ATOM 934 C C . LEU A 1 123 ? -4.785 3.914 -3.630 1.00 79.50 123 LEU A C 1
ATOM 936 O O . LEU A 1 123 ? -5.095 5.056 -3.285 1.00 79.50 123 LEU A O 1
ATOM 940 N N . GLU A 1 124 ? -5.629 3.119 -4.286 1.00 77.19 124 GLU A N 1
ATOM 941 C CA . GLU A 1 124 ? -6.951 3.552 -4.756 1.00 77.19 124 GLU A CA 1
ATOM 942 C C . GLU A 1 124 ? -8.022 3.436 -3.656 1.00 77.19 124 GLU A C 1
ATOM 944 O O . GLU A 1 124 ? -8.606 4.434 -3.219 1.00 77.19 124 GLU A O 1
ATOM 949 N N . GLU A 1 125 ? -8.273 2.216 -3.168 1.00 80.81 125 GLU A N 1
ATOM 950 C CA . GLU A 1 125 ? -9.237 1.922 -2.107 1.00 80.81 125 GLU A CA 1
ATOM 951 C C . GLU A 1 125 ? -8.529 1.333 -0.881 1.00 80.81 125 GLU A C 1
ATOM 953 O O . GLU A 1 125 ? -7.568 0.573 -0.982 1.00 80.81 125 GLU A O 1
ATOM 958 N N . ILE A 1 126 ? -8.990 1.724 0.310 1.00 85.06 126 ILE A N 1
ATOM 959 C CA . ILE A 1 126 ? -8.564 1.162 1.594 1.00 85.06 126 ILE A CA 1
ATOM 960 C C . ILE A 1 126 ? -9.655 1.418 2.640 1.00 85.06 126 ILE A C 1
ATOM 962 O O . ILE A 1 126 ? -10.194 2.523 2.749 1.00 85.06 126 ILE A O 1
ATOM 966 N N . LYS A 1 127 ? -9.976 0.393 3.429 1.00 82.62 127 LYS A N 1
ATOM 967 C CA . LYS A 1 127 ? -10.948 0.432 4.529 1.00 82.62 127 LYS A CA 1
ATOM 968 C C . LYS A 1 127 ? -10.252 0.116 5.842 1.00 82.62 127 LYS A C 1
ATOM 970 O O . LYS A 1 127 ? -9.412 -0.777 5.894 1.00 82.62 127 LYS A O 1
ATOM 975 N N . VAL A 1 128 ? -10.621 0.826 6.905 1.00 85.62 128 VAL A N 1
ATOM 976 C CA . VAL A 1 128 ? -10.091 0.615 8.258 1.00 85.62 128 VAL A CA 1
ATOM 977 C C . VAL A 1 128 ? -11.258 0.504 9.228 1.00 85.62 128 VAL A C 1
ATOM 979 O O . VAL A 1 128 ? -12.075 1.415 9.307 1.00 85.62 128 VAL A O 1
ATOM 982 N N . GLU A 1 129 ? -11.318 -0.598 9.966 1.00 83.88 129 GLU A N 1
ATOM 983 C CA . GLU A 1 129 ? -12.334 -0.866 10.989 1.00 83.88 129 GLU A CA 1
ATOM 984 C C . GLU A 1 129 ? -11.664 -1.059 12.355 1.00 83.88 129 GLU A C 1
ATOM 986 O O . GLU A 1 129 ? -10.612 -1.697 12.436 1.00 83.88 129 GLU A O 1
ATOM 991 N N . SER A 1 130 ? -12.258 -0.541 13.437 1.00 81.06 130 SER A N 1
ATOM 992 C CA . SER A 1 130 ? -11.708 -0.637 14.798 1.00 81.06 130 SER A CA 1
ATOM 993 C C . SER A 1 130 ? -12.611 -1.365 15.805 1.00 81.06 130 SER A C 1
ATOM 995 O O . SER A 1 130 ? -13.823 -1.141 15.884 1.00 81.06 130 SER A O 1
ATOM 997 N N . GLU A 1 131 ? -11.991 -2.200 16.643 1.00 75.62 131 GLU A N 1
ATOM 998 C CA . GLU A 1 131 ? -12.594 -2.855 17.810 1.00 75.62 131 GLU A CA 1
ATOM 999 C C . GLU A 1 131 ? -11.783 -2.507 19.071 1.00 75.62 131 GLU A C 1
ATOM 1001 O O . GLU A 1 131 ? -10.585 -2.783 19.145 1.00 75.62 131 GLU A O 1
ATOM 1006 N N . ILE A 1 132 ? -12.426 -1.896 20.073 1.00 74.00 132 ILE A N 1
ATOM 1007 C CA . ILE A 1 132 ? -11.838 -1.658 21.402 1.00 74.00 132 ILE A CA 1
ATOM 1008 C C . ILE A 1 132 ? -12.357 -2.681 22.412 1.00 74.00 132 ILE A C 1
ATOM 1010 O O . ILE A 1 132 ? -13.571 -2.826 22.572 1.00 74.00 132 ILE A O 1
ATOM 1014 N N . GLY A 1 133 ? -11.445 -3.259 23.200 1.00 59.81 133 GLY A N 1
ATOM 1015 C CA . GLY A 1 133 ? -11.761 -3.959 24.450 1.00 59.81 133 GLY A CA 1
ATOM 1016 C C . GLY A 1 133 ? -11.587 -5.482 24.414 1.00 59.81 133 GLY A C 1
ATOM 1017 O O . GLY A 1 133 ? -11.707 -6.134 23.381 1.00 59.81 133 GLY A O 1
ATOM 1018 N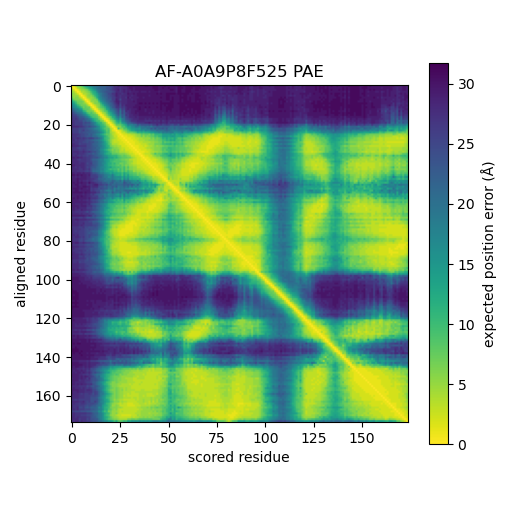 N . GLN A 1 134 ? -11.310 -6.061 25.585 1.00 54.34 134 GLN A N 1
ATOM 1019 C CA . GLN A 1 134 ? -11.185 -7.505 25.799 1.00 54.34 134 GLN A CA 1
ATOM 1020 C C . GLN A 1 134 ? -12.559 -8.084 26.167 1.00 54.34 134 GLN A C 1
ATOM 1022 O O . GLN A 1 134 ? -13.218 -7.597 27.083 1.00 54.34 134 GLN A O 1
ATOM 1027 N N . ARG A 1 135 ? -13.008 -9.139 25.469 1.00 55.12 135 ARG A N 1
ATOM 1028 C CA . ARG A 1 135 ? -14.313 -9.809 25.691 1.00 55.12 135 ARG A CA 1
ATOM 1029 C C . ARG A 1 135 ? -14.424 -10.578 27.021 1.00 55.12 135 ARG A C 1
ATOM 1031 O O . ARG A 1 135 ? -15.305 -11.422 27.167 1.00 55.12 135 ARG A O 1
ATOM 1038 N N . GLU A 1 136 ? -13.579 -10.302 28.007 1.00 48.84 136 GLU A N 1
ATOM 1039 C CA . GLU A 1 136 ? -13.694 -10.900 29.336 1.00 48.84 136 GLU A CA 1
ATOM 1040 C C . GLU A 1 136 ? -14.544 -10.002 30.242 1.00 48.84 136 GLU A C 1
ATOM 1042 O O . GLU A 1 136 ? -14.090 -8.987 30.761 1.00 48.84 136 GLU A O 1
ATOM 1047 N N . GLY A 1 137 ? -15.815 -10.374 30.428 1.00 51.62 137 GLY A N 1
ATOM 1048 C CA . GLY A 1 137 ? -16.660 -9.815 31.494 1.00 51.62 137 GLY A CA 1
ATOM 1049 C C . GLY A 1 137 ? -17.775 -8.851 31.075 1.00 51.62 137 GLY A C 1
ATOM 1050 O O . GLY A 1 137 ? -18.308 -8.147 31.929 1.00 51.62 137 GLY A O 1
ATOM 1051 N N . GLY A 1 138 ? -18.162 -8.806 29.795 1.00 50.50 138 GLY A N 1
ATOM 1052 C CA . GLY A 1 138 ? -19.398 -8.128 29.362 1.00 50.50 138 GLY A CA 1
ATOM 1053 C C . GLY A 1 138 ? -19.393 -6.596 29.459 1.00 50.50 138 GLY A C 1
ATOM 1054 O O . GLY A 1 138 ? -20.456 -5.980 29.392 1.00 50.50 138 GLY A O 1
ATOM 1055 N N . LYS A 1 139 ? -18.221 -5.965 29.611 1.00 51.84 139 LYS A N 1
ATOM 1056 C CA . LYS A 1 139 ? -18.076 -4.503 29.611 1.00 51.84 139 LYS A CA 1
ATOM 1057 C C . LYS A 1 139 ? -17.797 -3.958 28.210 1.00 51.84 139 LYS A C 1
ATOM 1059 O O . LYS A 1 139 ? -17.228 -4.633 27.361 1.00 51.84 139 LYS A O 1
ATOM 1064 N N . GLN A 1 140 ? -18.287 -2.737 28.006 1.00 52.62 140 GLN A N 1
ATOM 1065 C CA . GLN A 1 140 ? -18.464 -2.024 26.741 1.00 52.62 140 GLN A CA 1
ATOM 1066 C C . GLN A 1 140 ? -17.317 -2.210 25.737 1.00 52.62 140 GLN A C 1
ATOM 1068 O O . GLN A 1 140 ? -16.210 -1.723 25.941 1.00 52.62 140 GLN A O 1
ATOM 1073 N N . VAL A 1 141 ? -17.644 -2.844 24.610 1.00 55.62 141 VAL A N 1
ATOM 1074 C CA . VAL A 1 141 ? -16.848 -2.800 23.381 1.00 55.62 141 VAL A CA 1
ATOM 1075 C C . VAL A 1 141 ? -17.260 -1.534 22.638 1.00 55.62 141 VAL A C 1
ATOM 1077 O O . VAL A 1 141 ? -18.382 -1.445 22.131 1.00 55.62 141 VAL A O 1
ATOM 1080 N N . LEU A 1 142 ? -16.379 -0.535 22.607 1.00 63.62 142 LEU A N 1
ATOM 1081 C CA . LEU A 1 142 ? -16.560 0.640 21.758 1.00 63.62 142 LEU A CA 1
ATOM 1082 C C . LEU A 1 142 ? -16.151 0.238 20.340 1.00 63.62 142 LEU A C 1
ATOM 1084 O O . LEU A 1 142 ? -14.971 0.102 20.029 1.00 63.62 142 LEU A O 1
ATOM 1088 N N . LYS A 1 143 ? -17.148 -0.015 19.494 1.00 61.47 143 LYS A N 1
ATOM 1089 C CA . LYS A 1 143 ? -16.938 -0.214 18.058 1.00 61.47 143 LYS A CA 1
ATOM 1090 C C . LYS A 1 143 ? -16.842 1.150 17.379 1.00 61.47 143 LYS A C 1
ATOM 1092 O O . LYS A 1 143 ? -17.567 2.065 17.769 1.00 61.47 143 LYS A O 1
ATOM 1097 N N . ASN A 1 144 ? -16.015 1.254 16.343 1.00 63.66 144 ASN A N 1
ATOM 1098 C CA . ASN A 1 144 ? -15.959 2.403 15.433 1.00 63.66 144 ASN A CA 1
ATOM 1099 C C . ASN A 1 144 ? -15.443 3.701 16.078 1.00 63.66 144 ASN A C 1
ATOM 1101 O O . ASN A 1 144 ? -16.140 4.714 16.193 1.00 63.66 144 ASN A O 1
ATOM 1105 N N . VAL A 1 145 ? -14.181 3.677 16.502 1.00 76.50 145 VAL A N 1
ATOM 1106 C CA . VAL A 1 145 ? -13.439 4.813 17.067 1.00 76.50 145 VAL A CA 1
ATOM 1107 C C . VAL A 1 145 ? -13.016 5.756 15.937 1.00 76.50 145 VAL A C 1
ATOM 1109 O O . VAL A 1 145 ? -11.836 5.881 15.614 1.00 76.50 145 VAL A O 1
ATOM 1112 N N . GLY A 1 146 ? -13.982 6.429 15.310 1.00 78.06 146 GLY A N 1
ATOM 1113 C CA . GLY A 1 146 ? -13.796 7.066 13.997 1.00 78.06 146 GLY A CA 1
ATOM 1114 C C . GLY A 1 146 ? -12.609 8.036 13.870 1.00 78.06 146 GLY A C 1
ATOM 1115 O O . GLY A 1 146 ? -12.026 8.146 12.796 1.00 78.06 146 GLY A O 1
ATOM 1116 N N . LYS A 1 147 ? -12.184 8.710 14.954 1.00 84.25 147 LYS A N 1
ATOM 1117 C CA . LYS A 1 147 ? -10.959 9.540 14.933 1.00 84.25 147 LYS A CA 1
ATOM 1118 C C . LYS A 1 147 ? -9.692 8.709 14.728 1.00 84.25 147 LYS A C 1
ATOM 1120 O O . LYS A 1 147 ? -8.819 9.124 13.975 1.00 84.25 147 LYS A O 1
ATOM 1125 N N . VAL A 1 148 ? -9.595 7.565 15.403 1.00 83.38 148 VAL A N 1
ATOM 1126 C CA . VAL A 1 148 ? -8.439 6.670 15.304 1.00 83.38 148 VAL A CA 1
ATOM 1127 C C . VAL A 1 148 ? -8.433 5.973 13.948 1.00 83.38 148 VAL A C 1
ATOM 1129 O O . VAL A 1 148 ? -7.394 5.937 13.304 1.00 83.38 148 VAL A O 1
ATOM 1132 N N . GLU A 1 149 ? -9.586 5.510 13.461 1.00 84.38 149 GLU A N 1
ATOM 1133 C CA . GLU A 1 149 ? -9.704 4.923 12.116 1.00 84.38 149 GLU A CA 1
ATOM 1134 C C . GLU A 1 149 ? -9.271 5.905 11.030 1.00 84.38 149 GLU A C 1
ATOM 1136 O O . GLU A 1 149 ? -8.457 5.560 10.176 1.00 84.38 149 GLU A O 1
ATOM 1141 N N . LYS A 1 150 ? -9.760 7.150 11.097 1.00 86.44 150 LYS A N 1
ATOM 1142 C CA . LYS A 1 150 ? -9.379 8.197 10.147 1.00 86.44 150 LYS A CA 1
ATOM 1143 C C . LYS A 1 150 ? -7.884 8.508 10.213 1.00 86.44 150 LYS A C 1
ATOM 1145 O O . LYS A 1 150 ? -7.249 8.625 9.171 1.00 86.44 150 LYS A O 1
ATOM 1150 N N . PHE A 1 151 ? -7.324 8.612 11.418 1.00 86.75 151 PHE A N 1
ATOM 1151 C CA . PHE A 1 151 ? -5.891 8.834 11.594 1.00 86.75 151 PHE A CA 1
ATOM 1152 C C . PHE A 1 151 ? -5.072 7.702 10.967 1.00 86.75 151 PHE A C 1
ATOM 1154 O O . PHE A 1 151 ? -4.166 7.961 10.183 1.00 86.75 151 PHE A O 1
ATOM 1161 N N . VAL A 1 152 ? -5.418 6.448 11.264 1.00 86.12 152 VAL A N 1
ATOM 1162 C CA . VAL A 1 152 ? -4.716 5.271 10.734 1.00 86.12 152 VAL A CA 1
ATOM 1163 C C . VAL A 1 152 ? -4.841 5.203 9.214 1.00 86.12 152 VAL A C 1
ATOM 1165 O O . VAL A 1 152 ? -3.846 4.961 8.543 1.00 86.12 152 VAL A O 1
ATOM 1168 N N . LEU A 1 153 ? -6.025 5.473 8.661 1.00 87.44 153 LEU A N 1
ATOM 1169 C CA . LEU A 1 153 ? -6.246 5.544 7.216 1.00 87.44 153 LEU A CA 1
ATOM 1170 C C . LEU A 1 153 ? -5.319 6.571 6.545 1.00 87.44 153 LEU A C 1
ATOM 1172 O O . LEU A 1 153 ? -4.689 6.263 5.535 1.00 87.44 153 LEU A O 1
ATOM 1176 N N . GLU A 1 154 ? -5.220 7.778 7.111 1.00 87.81 154 GLU A N 1
ATOM 1177 C CA . GLU A 1 154 ? -4.323 8.829 6.615 1.00 87.81 154 GLU A CA 1
ATOM 1178 C C . GLU A 1 154 ? -2.849 8.425 6.741 1.00 87.81 154 GLU A C 1
ATOM 1180 O O . GLU A 1 154 ? -2.083 8.638 5.803 1.00 87.81 154 GLU A O 1
ATOM 1185 N N . GLN A 1 155 ? -2.453 7.798 7.855 1.00 88.50 155 GLN A N 1
ATOM 1186 C CA . GLN A 1 155 ? -1.082 7.311 8.033 1.00 88.50 155 GLN A CA 1
ATOM 1187 C C . GLN A 1 155 ? -0.729 6.212 7.035 1.00 88.50 155 GLN A C 1
ATOM 1189 O O . GLN A 1 155 ? 0.350 6.258 6.462 1.00 88.50 155 GLN A O 1
ATOM 1194 N N . VAL A 1 156 ? -1.619 5.245 6.792 1.00 85.69 156 VAL A N 1
ATOM 1195 C CA . VAL A 1 156 ? -1.343 4.168 5.832 1.00 85.69 156 VAL A CA 1
ATOM 1196 C C . VAL A 1 156 ? -1.161 4.745 4.435 1.00 85.69 156 VAL A C 1
ATOM 1198 O O . VAL A 1 156 ? -0.160 4.444 3.797 1.00 85.69 156 VAL A O 1
ATOM 1201 N N . ARG A 1 157 ? -2.067 5.624 3.987 1.00 85.69 157 ARG A N 1
ATOM 1202 C CA . ARG A 1 157 ? -1.929 6.314 2.692 1.00 85.69 157 ARG A CA 1
ATOM 1203 C C . ARG A 1 157 ? -0.589 7.031 2.576 1.00 85.69 157 ARG A C 1
ATOM 1205 O O . ARG A 1 157 ? 0.127 6.836 1.604 1.00 85.69 157 ARG A O 1
ATOM 1212 N N . ARG A 1 158 ? -0.228 7.784 3.614 1.00 87.31 158 ARG A N 1
ATOM 1213 C CA . ARG A 1 158 ? 1.044 8.497 3.665 1.00 87.31 158 ARG A CA 1
ATOM 1214 C C . ARG A 1 158 ? 2.252 7.561 3.626 1.00 87.31 158 ARG A C 1
ATOM 1216 O O . ARG A 1 158 ? 3.203 7.867 2.933 1.00 87.31 158 ARG A O 1
ATOM 1223 N N . ILE A 1 159 ? 2.226 6.440 4.345 1.00 88.56 159 ILE A N 1
ATOM 1224 C CA . ILE A 1 159 ? 3.324 5.461 4.337 1.00 88.56 159 ILE A CA 1
ATOM 1225 C C . ILE A 1 159 ? 3.512 4.876 2.937 1.00 88.56 159 ILE A C 1
ATOM 1227 O O . ILE A 1 159 ? 4.646 4.703 2.508 1.00 88.56 159 ILE A O 1
ATOM 1231 N N . PHE A 1 160 ? 2.426 4.577 2.218 1.00 86.00 160 PHE A N 1
ATOM 1232 C CA . PHE A 1 160 ? 2.537 4.110 0.836 1.00 86.00 160 PHE A CA 1
ATOM 1233 C C . PHE A 1 160 ? 3.251 5.140 -0.043 1.00 86.00 160 PHE A C 1
ATOM 1235 O O . PHE A 1 160 ? 4.206 4.785 -0.728 1.00 86.00 160 PHE A O 1
ATOM 1242 N N . ASP A 1 161 ? 2.854 6.407 0.036 1.00 85.94 161 ASP A N 1
ATOM 1243 C CA . ASP A 1 161 ? 3.484 7.457 -0.765 1.00 85.94 161 ASP A CA 1
ATOM 1244 C C . ASP A 1 161 ? 4.938 7.721 -0.340 1.00 85.94 161 ASP A C 1
ATOM 1246 O O . ASP A 1 161 ? 5.831 7.758 -1.181 1.00 85.94 161 ASP A O 1
ATOM 1250 N N . ASP A 1 162 ? 5.201 7.836 0.963 1.00 88.88 162 ASP A N 1
ATOM 1251 C CA . ASP A 1 162 ? 6.517 8.203 1.495 1.00 88.88 162 ASP A CA 1
ATOM 1252 C C . ASP A 1 162 ? 7.548 7.059 1.358 1.00 88.88 162 ASP A C 1
ATOM 1254 O O . ASP A 1 162 ? 8.730 7.329 1.142 1.00 88.88 162 ASP A O 1
ATOM 1258 N N . GLU A 1 163 ? 7.137 5.787 1.471 1.00 89.69 163 GLU A N 1
ATOM 1259 C CA . GLU A 1 163 ? 8.062 4.637 1.509 1.00 89.69 163 GLU A CA 1
ATOM 1260 C C . GLU A 1 163 ? 8.121 3.834 0.206 1.00 89.69 163 GLU A C 1
ATOM 1262 O O . GLU A 1 163 ? 9.126 3.168 -0.055 1.00 89.69 163 GLU A O 1
ATOM 1267 N N . PHE A 1 164 ? 7.054 3.830 -0.598 1.00 87.88 164 PHE A N 1
ATOM 1268 C CA . PHE A 1 164 ? 6.995 2.997 -1.802 1.00 87.88 164 PHE A CA 1
ATOM 1269 C C . PHE A 1 164 ? 7.157 3.781 -3.105 1.00 87.88 164 PHE A C 1
ATOM 1271 O O . PHE A 1 164 ? 7.524 3.166 -4.107 1.00 87.88 164 PHE A O 1
ATOM 1278 N N . VAL A 1 165 ? 6.909 5.095 -3.120 1.00 90.50 165 VAL A N 1
ATOM 1279 C CA . VAL A 1 165 ? 7.049 5.924 -4.326 1.00 90.50 165 VAL A CA 1
ATOM 1280 C C . VAL A 1 165 ? 8.471 6.473 -4.433 1.00 90.50 165 VAL A C 1
ATOM 1282 O O . VAL A 1 165 ? 9.048 6.958 -3.460 1.00 90.50 165 VAL A O 1
ATOM 1285 N N . TYR A 1 166 ? 9.037 6.445 -5.638 1.00 89.25 166 TYR A N 1
ATOM 1286 C CA . TYR A 1 166 ? 10.307 7.091 -5.955 1.00 89.25 166 TYR A CA 1
ATOM 1287 C C . TYR A 1 166 ? 10.288 8.576 -5.517 1.00 89.25 166 TYR A C 1
ATOM 1289 O O . TYR A 1 166 ? 9.311 9.273 -5.790 1.00 89.25 166 TYR A O 1
ATOM 1297 N N . PRO A 1 167 ? 11.334 9.102 -4.847 1.00 89.69 167 PRO A N 1
ATOM 1298 C CA . PRO A 1 167 ? 12.699 8.580 -4.749 1.00 89.69 167 PRO A CA 1
ATOM 1299 C C . PRO A 1 167 ? 12.931 7.519 -3.666 1.00 89.69 167 PRO A C 1
ATOM 1301 O O . PRO A 1 167 ? 14.056 7.032 -3.548 1.00 89.69 167 PRO A O 1
ATOM 1304 N N . SER A 1 168 ? 11.913 7.150 -2.887 1.00 93.31 168 SER A N 1
ATOM 1305 C CA . SER A 1 168 ? 12.022 6.067 -1.908 1.00 93.31 168 SER A CA 1
ATOM 1306 C C . SER A 1 168 ? 12.025 4.705 -2.597 1.00 93.31 168 SER A C 1
ATOM 1308 O O . SER A 1 168 ? 11.367 4.492 -3.617 1.00 93.31 168 SER A O 1
ATOM 1310 N N . PHE A 1 169 ? 12.808 3.771 -2.058 1.00 93.38 169 PHE A N 1
ATOM 1311 C CA . PHE A 1 169 ? 12.896 2.407 -2.564 1.00 93.38 169 PHE A CA 1
ATOM 1312 C C . PHE A 1 169 ? 13.288 1.430 -1.461 1.00 93.38 169 PHE A C 1
ATOM 1314 O O . PHE A 1 169 ? 14.056 1.731 -0.545 1.00 93.38 169 PHE A O 1
ATOM 1321 N N . TRP A 1 170 ? 12.810 0.205 -1.606 1.00 93.00 170 TRP A N 1
ATOM 1322 C CA . TRP A 1 170 ? 13.125 -0.909 -0.733 1.00 93.00 170 TRP A CA 1
ATOM 1323 C C . TRP A 1 170 ? 14.342 -1.628 -1.280 1.00 93.00 170 TRP A C 1
ATOM 1325 O O . TRP A 1 170 ? 14.420 -1.894 -2.475 1.00 93.00 170 TRP A O 1
ATOM 1335 N N . THR A 1 171 ? 15.294 -1.960 -0.412 1.00 94.56 171 THR A N 1
ATOM 1336 C CA . THR A 1 171 ? 16.452 -2.775 -0.791 1.00 94.56 171 THR A CA 1
ATOM 1337 C C . THR A 1 171 ? 16.361 -4.127 -0.115 1.00 94.56 171 THR A C 1
ATOM 1339 O O . THR A 1 171 ? 16.493 -4.233 1.103 1.00 94.56 171 THR A O 1
ATOM 1342 N N . PHE A 1 172 ? 16.187 -5.168 -0.914 1.00 93.31 172 PHE A N 1
ATOM 1343 C CA . PHE A 1 172 ? 16.224 -6.547 -0.466 1.00 93.31 172 PHE A CA 1
ATOM 1344 C C . PHE A 1 172 ? 17.632 -7.104 -0.676 1.00 93.31 172 PHE A C 1
ATOM 1346 O O . PHE A 1 172 ? 18.209 -7.008 -1.764 1.00 93.31 172 PHE A O 1
ATOM 1353 N N . LEU A 1 173 ? 18.193 -7.668 0.393 1.00 90.38 173 LEU A N 1
ATOM 1354 C CA . LEU A 1 173 ? 19.433 -8.434 0.329 1.00 90.38 173 LEU A CA 1
ATOM 1355 C C . LEU A 1 173 ? 19.083 -9.841 -0.162 1.00 90.38 173 LEU A C 1
ATOM 1357 O O . LEU A 1 173 ? 18.239 -10.500 0.448 1.00 90.38 173 LEU A O 1
ATOM 1361 N N . VAL A 1 174 ? 19.704 -10.256 -1.267 1.00 75.44 174 VAL A N 1
ATOM 1362 C CA . VAL A 1 174 ? 19.515 -11.572 -1.898 1.00 75.44 174 VAL A CA 1
ATOM 1363 C C . VAL A 1 174 ? 20.726 -12.454 -1.633 1.00 75.44 174 VAL A C 1
ATOM 1365 O O . VAL A 1 174 ? 21.862 -11.930 -1.699 1.00 75.44 174 VAL A O 1
#

Sequence (174 aa):
SLHHVDHDSNASHHGAGDEQERSPEDVQMVFHVAYCGDVKLRLTAEISLDYPMPSFVGIPLQLNITGLTFDGVGILAYIKKKAHFCFLCQEDAESLIGGSLTGEHEEHGLDSPQGSRKLGALLEEIKVESEIGQREGGKQVLKNVGKVEKFVLEQVRRIFDDEFVYPSFWTFLV